Protein AF-A0A317AJ71-F1 (afdb_monomer_lite)

pLDDT: mean 79.81, std 19.53, range [37.09, 98.12]

Foldseek 3Di:
DDDDDDDDDPPPLDLVVLVVQLVVLVVVLVCVCVVVVQDDDDPDPVVPPSDQDPDPVNVVSVVSNVVSVVSNVCRVCDPVNVVVVVVVVVVVVVPD

Structure (mmCIF, N/CA/C/O backbone):
data_AF-A0A317AJ71-F1
#
_entry.id   AF-A0A317AJ71-F1
#
loop_
_atom_site.group_PDB
_atom_site.id
_atom_site.type_symbol
_atom_site.label_atom_id
_atom_site.label_alt_id
_atom_site.label_comp_id
_atom_site.label_asym_id
_atom_site.label_entity_id
_atom_site.label_seq_id
_atom_site.pdbx_PDB_ins_code
_atom_site.Cartn_x
_atom_site.Cartn_y
_atom_site.Cartn_z
_atom_site.occupancy
_atom_site.B_iso_or_equiv
_atom_site.auth_seq_id
_atom_site.auth_comp_id
_atom_site.auth_asym_id
_atom_site.auth_atom_id
_atom_site.pdbx_PDB_model_num
ATOM 1 N N . MET A 1 1 ? 43.776 11.740 12.886 1.00 38.56 1 MET A N 1
ATOM 2 C CA . MET A 1 1 ? 42.743 10.684 12.901 1.00 38.56 1 MET A CA 1
ATOM 3 C C . MET A 1 1 ? 41.408 11.376 12.695 1.00 38.56 1 MET A C 1
ATOM 5 O O . MET A 1 1 ? 40.885 11.943 13.641 1.00 38.56 1 MET A O 1
ATOM 9 N N . SER A 1 2 ? 40.938 11.450 11.451 1.00 39.03 2 SER A N 1
ATOM 10 C CA . SER A 1 2 ? 39.694 12.148 11.107 1.00 39.03 2 SER A CA 1
ATOM 11 C C . SER A 1 2 ? 38.631 11.105 10.803 1.00 39.03 2 SER A C 1
ATOM 13 O O . SER A 1 2 ? 38.690 10.445 9.770 1.00 39.03 2 SER A O 1
ATOM 15 N N . SER A 1 3 ? 37.697 10.931 11.733 1.00 41.72 3 SER A N 1
ATOM 16 C CA . SER A 1 3 ? 36.515 10.097 11.548 1.00 41.72 3 SER A CA 1
ATOM 17 C C . SER A 1 3 ? 35.507 10.883 10.718 1.00 41.72 3 SER A C 1
ATOM 19 O O . SER A 1 3 ? 34.844 11.782 11.229 1.00 41.72 3 SER A O 1
ATOM 21 N N . THR A 1 4 ? 35.411 10.583 9.427 1.00 49.16 4 THR A N 1
ATOM 22 C CA . THR A 1 4 ? 34.304 11.060 8.599 1.00 49.16 4 THR A CA 1
ATOM 23 C C . THR A 1 4 ? 33.085 10.207 8.917 1.00 49.16 4 THR A C 1
ATOM 25 O O . THR A 1 4 ? 33.092 8.997 8.699 1.00 49.16 4 THR A O 1
ATOM 28 N N . SER A 1 5 ? 32.063 10.847 9.473 1.00 47.91 5 SER A N 1
ATOM 29 C CA . SER A 1 5 ? 30.735 10.293 9.706 1.00 47.91 5 SER A CA 1
ATOM 30 C C . SER A 1 5 ? 30.186 9.655 8.431 1.00 47.91 5 SER A C 1
ATOM 32 O O . SER A 1 5 ? 30.037 10.339 7.416 1.00 47.91 5 SER A O 1
ATOM 34 N N . SER A 1 6 ? 29.873 8.360 8.490 1.00 42.88 6 SER A N 1
ATOM 35 C CA . SER A 1 6 ? 29.087 7.678 7.464 1.00 42.88 6 SER A CA 1
ATOM 36 C C . SER A 1 6 ? 27.791 8.460 7.219 1.00 42.88 6 SER A C 1
ATOM 38 O O . SER A 1 6 ? 27.092 8.760 8.193 1.00 42.88 6 SER A O 1
ATOM 40 N N . PRO A 1 7 ? 27.444 8.810 5.968 1.00 44.00 7 PRO A N 1
ATOM 41 C CA . PRO A 1 7 ? 26.128 9.356 5.690 1.00 44.00 7 PRO A CA 1
ATOM 42 C C . PRO A 1 7 ? 25.097 8.287 6.059 1.00 44.00 7 PRO A C 1
ATOM 44 O O . PRO A 1 7 ? 25.298 7.102 5.780 1.00 44.00 7 PRO A O 1
ATOM 47 N N . ALA A 1 8 ? 24.039 8.709 6.754 1.00 45.62 8 ALA A N 1
ATOM 48 C CA . ALA A 1 8 ? 22.915 7.868 7.140 1.00 45.62 8 ALA A CA 1
ATOM 49 C C . ALA A 1 8 ? 22.508 6.976 5.962 1.00 45.62 8 ALA A C 1
ATOM 51 O O . ALA A 1 8 ? 22.375 7.461 4.837 1.00 45.62 8 ALA A O 1
ATOM 52 N N . GLY A 1 9 ? 22.397 5.672 6.224 1.00 37.09 9 GLY A N 1
ATOM 53 C CA . GLY A 1 9 ? 22.156 4.662 5.208 1.00 37.09 9 GLY A CA 1
ATOM 54 C C . GLY A 1 9 ? 21.010 5.080 4.299 1.00 37.09 9 GLY A C 1
ATOM 55 O O . GLY A 1 9 ? 19.873 5.223 4.741 1.00 37.09 9 GLY A O 1
ATOM 56 N N . HIS A 1 10 ? 21.317 5.266 3.018 1.00 45.50 10 HIS A N 1
ATOM 57 C CA . HIS A 1 10 ? 20.326 5.087 1.974 1.00 45.50 10 HIS A CA 1
ATOM 58 C C . HIS A 1 10 ? 19.883 3.626 2.106 1.00 45.50 10 HIS A C 1
ATOM 60 O O . HIS A 1 10 ? 20.549 2.723 1.596 1.00 45.50 10 HIS A O 1
ATOM 66 N N . GLU A 1 11 ? 18.821 3.383 2.882 1.00 55.19 11 GLU A N 1
ATOM 67 C CA . GLU A 1 11 ? 18.022 2.164 2.793 1.00 55.19 11 GLU A CA 1
ATOM 68 C C . GLU A 1 11 ? 17.891 1.886 1.299 1.00 55.19 11 GLU A C 1
ATOM 70 O O . GLU A 1 11 ? 17.353 2.718 0.568 1.00 55.19 11 GLU A O 1
ATOM 75 N N . SER A 1 12 ? 18.520 0.818 0.808 1.00 60.56 12 SER A N 1
ATOM 76 C CA . SER A 1 12 ? 18.616 0.589 -0.630 1.00 60.56 12 SER A CA 1
ATOM 77 C C . SER A 1 12 ? 17.209 0.340 -1.166 1.00 60.56 12 SER A C 1
ATOM 79 O O . SER A 1 12 ? 16.651 -0.755 -1.048 1.00 60.56 12 SER A O 1
ATOM 81 N N . THR A 1 13 ? 16.599 1.395 -1.701 1.00 82.50 13 THR A N 1
ATOM 82 C CA . THR A 1 13 ? 15.262 1.371 -2.275 1.00 82.50 13 THR A CA 1
ATOM 83 C C . THR A 1 13 ? 15.341 0.551 -3.552 1.00 82.50 13 THR A C 1
ATOM 85 O O . THR A 1 13 ? 15.961 0.937 -4.539 1.00 82.50 13 THR A O 1
ATOM 88 N N . SER A 1 14 ? 14.764 -0.641 -3.499 1.00 93.25 14 SER A N 1
ATOM 89 C CA . SER A 1 14 ? 14.761 -1.622 -4.573 1.00 93.25 14 SER A CA 1
ATOM 90 C C . SER A 1 14 ? 13.322 -2.029 -4.851 1.00 93.25 14 SER A C 1
ATOM 92 O O . SER A 1 14 ? 12.442 -1.843 -4.009 1.00 93.25 14 SER A O 1
ATOM 94 N N . ILE A 1 15 ? 13.079 -2.647 -6.005 1.00 94.62 15 ILE A N 1
ATOM 95 C CA . ILE A 1 15 ? 11.756 -3.193 -6.331 1.00 94.62 15 ILE A CA 1
ATOM 96 C C . ILE A 1 15 ? 11.296 -4.161 -5.230 1.00 94.62 15 ILE A C 1
ATOM 98 O O . ILE A 1 15 ? 10.147 -4.094 -4.798 1.00 94.62 15 ILE A O 1
ATOM 102 N N . ALA A 1 16 ? 12.195 -5.015 -4.730 1.00 96.12 16 ALA A N 1
ATOM 103 C CA . ALA A 1 16 ? 11.882 -5.984 -3.684 1.00 96.12 16 ALA A CA 1
ATOM 104 C C . ALA A 1 16 ? 11.516 -5.311 -2.348 1.00 96.12 16 ALA A C 1
ATOM 106 O O . ALA A 1 16 ? 10.485 -5.642 -1.759 1.00 96.12 16 ALA A O 1
ATOM 107 N N . SER A 1 17 ? 12.318 -4.344 -1.884 1.00 95.69 17 SER A N 1
ATOM 108 C CA . SER A 1 17 ? 12.056 -3.650 -0.614 1.00 95.69 17 SER A CA 1
ATOM 109 C C . SER A 1 17 ? 10.792 -2.786 -0.673 1.00 95.69 17 SER A C 1
ATOM 111 O O . SER A 1 17 ? 9.996 -2.818 0.265 1.00 95.69 17 SER A O 1
ATOM 113 N N . LEU A 1 18 ? 10.538 -2.098 -1.791 1.00 96.19 18 LEU A N 1
ATOM 114 C CA . LEU A 1 18 ? 9.309 -1.321 -1.994 1.00 96.19 18 LEU A CA 1
ATOM 115 C C . LEU A 1 18 ? 8.065 -2.210 -2.089 1.00 96.19 18 LEU A C 1
ATOM 117 O O . LEU A 1 18 ? 7.058 -1.904 -1.457 1.00 96.19 18 LEU A O 1
ATOM 121 N N . SER A 1 19 ? 8.137 -3.335 -2.806 1.00 96.44 19 SER A N 1
ATOM 122 C CA . SER A 1 19 ? 7.011 -4.277 -2.914 1.00 96.44 19 SER A CA 1
ATOM 123 C C . SER A 1 19 ? 6.637 -4.869 -1.553 1.00 96.44 19 SER A C 1
ATOM 125 O O . SER A 1 19 ? 5.459 -4.934 -1.204 1.00 96.44 19 SER A O 1
ATOM 127 N N . SER A 1 20 ? 7.642 -5.241 -0.750 1.00 97.31 20 SER A N 1
ATOM 128 C CA . SER A 1 20 ? 7.431 -5.705 0.626 1.00 97.31 20 SER A CA 1
ATOM 129 C C . SER A 1 20 ? 6.754 -4.629 1.481 1.00 97.31 20 SER A C 1
ATOM 131 O O . SER A 1 20 ? 5.755 -4.895 2.151 1.00 97.31 20 SER A O 1
ATOM 133 N N . ARG A 1 21 ? 7.230 -3.380 1.387 1.00 97.12 21 ARG A N 1
ATOM 134 C CA . ARG A 1 21 ? 6.655 -2.245 2.118 1.00 97.12 21 ARG A CA 1
ATOM 135 C C . ARG A 1 21 ? 5.208 -1.955 1.718 1.00 97.12 21 ARG A C 1
ATOM 137 O O . ARG A 1 21 ? 4.382 -1.738 2.599 1.00 97.12 21 ARG A O 1
ATOM 144 N N . VAL A 1 22 ? 4.882 -1.989 0.423 1.00 97.56 22 VAL A N 1
ATOM 145 C CA . VAL A 1 22 ? 3.500 -1.846 -0.070 1.00 97.56 22 VAL A CA 1
ATOM 146 C C . VAL A 1 22 ? 2.614 -2.947 0.511 1.00 97.56 22 VAL A C 1
ATOM 148 O O . VAL A 1 22 ? 1.552 -2.647 1.046 1.00 97.56 22 VAL A O 1
ATOM 151 N N . SER A 1 23 ? 3.066 -4.205 0.503 1.00 98.06 23 SER A N 1
ATOM 152 C CA . SER A 1 23 ? 2.300 -5.312 1.091 1.00 98.06 23 SER A CA 1
ATOM 153 C C . SER A 1 23 ? 2.033 -5.111 2.585 1.00 98.06 23 SER A C 1
ATOM 155 O O . SER A 1 23 ? 0.922 -5.364 3.047 1.00 98.06 23 SER A O 1
ATOM 157 N N . GLN A 1 24 ? 3.029 -4.655 3.347 1.00 98.12 24 GLN A N 1
ATOM 158 C CA . GLN A 1 24 ? 2.879 -4.386 4.780 1.00 98.12 24 GLN A CA 1
ATOM 159 C C . GLN A 1 24 ? 1.914 -3.221 5.039 1.00 98.12 24 GLN A C 1
ATOM 161 O O . GLN A 1 24 ? 1.037 -3.325 5.893 1.00 98.12 24 GLN A O 1
ATOM 166 N N . LEU A 1 25 ? 2.031 -2.131 4.274 1.00 98.00 25 LEU A N 1
ATOM 167 C CA . LEU A 1 25 ? 1.142 -0.974 4.390 1.00 98.00 25 LEU A CA 1
ATOM 168 C C . LEU A 1 25 ? -0.302 -1.314 4.002 1.00 98.00 25 LEU A C 1
ATOM 170 O O . LEU A 1 25 ? -1.214 -0.836 4.670 1.00 98.00 25 LEU A O 1
ATOM 174 N N . SER A 1 26 ? -0.521 -2.176 3.000 1.00 97.31 26 SER A N 1
ATOM 175 C CA . SER A 1 26 ? -1.860 -2.689 2.667 1.00 97.31 26 SER A CA 1
ATOM 176 C C . SER A 1 26 ? -2.510 -3.369 3.869 1.00 97.31 26 SER A C 1
ATOM 178 O O . SER A 1 26 ? -3.655 -3.069 4.194 1.00 97.31 26 SER A O 1
ATOM 180 N N . VAL A 1 27 ? -1.771 -4.246 4.558 1.00 98.12 27 VAL A N 1
ATOM 181 C CA . VAL A 1 27 ? -2.270 -4.935 5.759 1.00 98.12 27 VAL A CA 1
ATOM 182 C C . VAL A 1 27 ? -2.585 -3.935 6.871 1.00 98.12 27 VAL A C 1
ATOM 184 O O . VAL A 1 27 ? -3.640 -4.035 7.492 1.00 98.12 27 VAL A O 1
ATOM 187 N N . SER A 1 28 ? -1.719 -2.944 7.100 1.00 97.81 28 SER A N 1
ATOM 188 C CA . SER A 1 28 ? -1.949 -1.909 8.117 1.00 97.81 28 SER A CA 1
ATOM 189 C C . SER A 1 28 ? -3.180 -1.048 7.824 1.00 97.81 28 SER A C 1
ATOM 191 O O . SER A 1 28 ? -3.940 -0.748 8.740 1.00 97.81 28 SER A O 1
ATOM 193 N N . ILE A 1 29 ? -3.400 -0.669 6.561 1.00 96.19 29 ILE A N 1
ATOM 194 C CA . ILE A 1 29 ? -4.583 0.093 6.135 1.00 96.19 29 ILE A CA 1
ATOM 195 C C . ILE A 1 29 ? -5.853 -0.731 6.34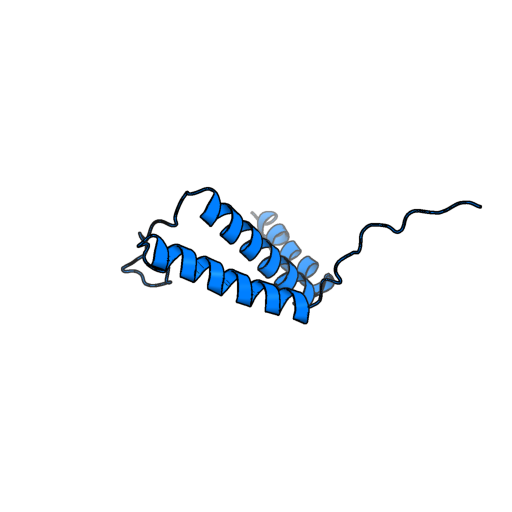9 1.00 96.19 29 ILE A C 1
ATOM 197 O O . ILE A 1 29 ? -6.794 -0.235 6.960 1.00 96.19 29 ILE A O 1
ATOM 201 N N . VAL A 1 30 ? -5.871 -1.987 5.893 1.00 95.94 30 VAL A N 1
ATOM 202 C CA . VAL A 1 30 ? -7.024 -2.886 6.065 1.00 95.94 30 VAL A CA 1
ATOM 203 C C . VAL A 1 30 ? -7.333 -3.093 7.546 1.00 95.94 30 VAL A C 1
ATOM 205 O O . VAL A 1 30 ? -8.458 -2.864 7.975 1.00 95.94 30 VAL A O 1
ATOM 208 N N . SER A 1 31 ? -6.316 -3.415 8.347 1.00 96.88 31 SER A N 1
ATOM 209 C CA . SER A 1 31 ? -6.462 -3.594 9.793 1.00 96.88 31 SER A CA 1
ATOM 210 C C . SER A 1 31 ? -7.006 -2.340 10.482 1.00 96.88 31 SER A C 1
ATOM 212 O O . SER A 1 31 ? -7.881 -2.438 11.344 1.00 96.88 31 SER A O 1
ATOM 214 N N . TYR A 1 32 ? -6.539 -1.150 10.082 1.00 96.50 32 TYR A N 1
ATOM 215 C CA . TYR A 1 32 ? -7.067 0.112 10.595 1.00 96.50 32 TYR A CA 1
ATOM 216 C C . TYR A 1 32 ? -8.556 0.271 10.270 1.00 96.50 32 TYR A C 1
ATOM 218 O O . TYR A 1 32 ? -9.335 0.614 11.161 1.00 96.50 32 TYR A O 1
ATOM 226 N N . LEU A 1 33 ? -8.952 0.036 9.016 1.00 94.25 33 LEU A N 1
ATOM 227 C CA . LEU A 1 33 ? -10.344 0.172 8.584 1.00 94.25 33 LEU A CA 1
ATOM 228 C C . LEU A 1 33 ? -11.246 -0.793 9.358 1.00 94.25 33 LEU A C 1
ATOM 230 O O . LEU A 1 33 ? -12.203 -0.348 9.990 1.00 94.25 33 LEU A O 1
ATOM 234 N N . ASP A 1 34 ? -10.870 -2.071 9.408 1.00 94.44 34 ASP A N 1
ATOM 235 C CA . ASP A 1 34 ? -11.637 -3.118 10.083 1.00 94.44 34 ASP A CA 1
ATOM 236 C C . ASP A 1 34 ? -11.768 -2.839 11.594 1.00 94.44 34 ASP A C 1
ATOM 238 O O . ASP A 1 34 ? -12.857 -2.931 12.160 1.00 94.44 34 ASP A O 1
ATOM 242 N 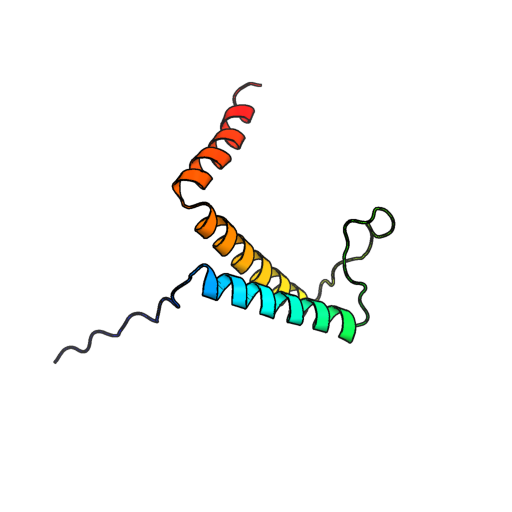N . THR A 1 35 ? -10.675 -2.434 12.254 1.00 96.12 35 THR A N 1
ATOM 243 C CA . THR A 1 35 ? -10.655 -2.165 13.706 1.00 96.12 35 THR A CA 1
ATOM 244 C C . THR A 1 35 ? -11.514 -0.961 14.088 1.00 96.12 35 THR A C 1
ATOM 246 O O . THR A 1 35 ? -12.117 -0.947 15.160 1.00 96.12 35 THR A O 1
ATOM 249 N N . ASN A 1 36 ? -11.575 0.056 13.228 1.00 93.88 36 ASN A N 1
ATOM 250 C CA . ASN A 1 36 ? -12.327 1.283 13.492 1.00 93.88 36 ASN A CA 1
ATOM 251 C C . ASN A 1 36 ? -13.740 1.261 12.880 1.00 93.88 36 ASN A C 1
ATOM 253 O O . ASN A 1 36 ? -14.449 2.263 12.955 1.00 93.88 36 ASN A O 1
ATOM 257 N N . GLY A 1 37 ? -14.165 0.130 12.303 1.00 91.19 37 GLY A N 1
ATOM 258 C CA . GLY A 1 37 ? -15.511 -0.049 11.755 1.00 91.19 37 GLY A CA 1
ATOM 259 C C . GLY A 1 37 ? -15.769 0.711 10.452 1.00 91.19 37 GLY A C 1
ATOM 260 O O . GLY A 1 37 ? -16.920 1.026 10.153 1.00 91.19 37 GLY A O 1
ATOM 261 N N . TYR A 1 38 ? -14.720 1.023 9.689 1.00 90.44 38 TYR A N 1
ATOM 262 C CA . TYR A 1 38 ? -14.846 1.632 8.368 1.00 90.44 38 TYR A CA 1
ATOM 263 C C . TYR A 1 38 ? -15.002 0.561 7.285 1.00 90.44 38 TYR A C 1
ATOM 265 O O . TYR A 1 38 ? -14.304 -0.451 7.284 1.00 90.44 38 TYR A O 1
ATOM 273 N N . ASP A 1 39 ? -15.879 0.820 6.317 1.00 88.25 39 ASP A N 1
ATOM 274 C CA . ASP A 1 39 ? -15.979 0.009 5.105 1.00 88.25 39 ASP A CA 1
ATOM 275 C C . ASP A 1 39 ? -14.695 0.106 4.265 1.00 88.25 39 ASP A C 1
ATOM 277 O O . ASP A 1 39 ? -14.092 1.176 4.130 1.00 88.25 39 ASP A O 1
ATOM 281 N N . GLN A 1 40 ? -14.313 -1.001 3.625 1.00 86.94 40 GLN A N 1
ATOM 282 C CA . GLN A 1 40 ? -13.203 -0.991 2.677 1.00 86.94 40 GLN A CA 1
ATOM 283 C C . GLN A 1 40 ? -13.610 -0.287 1.370 1.00 86.94 40 GLN A C 1
ATOM 285 O O . GLN A 1 40 ? -14.679 -0.581 0.825 1.00 86.94 40 GLN A O 1
ATOM 290 N N . PRO A 1 41 ? -12.776 0.629 0.845 1.00 86.44 41 PRO A N 1
ATOM 291 C CA . PRO A 1 41 ? -13.057 1.303 -0.413 1.00 86.44 41 PRO A CA 1
ATOM 292 C C . PRO A 1 41 ? -12.945 0.327 -1.590 1.00 86.44 41 PRO A C 1
ATOM 294 O O . PRO A 1 41 ? -12.010 -0.469 -1.675 1.00 86.44 41 PRO A O 1
ATOM 297 N N . ASP A 1 42 ? -13.874 0.440 -2.534 1.00 86.25 42 ASP A N 1
ATOM 298 C CA . ASP A 1 42 ? -13.859 -0.293 -3.795 1.00 86.25 42 ASP A CA 1
ATOM 299 C C . ASP A 1 42 ? -14.202 0.636 -4.974 1.00 86.25 42 ASP A C 1
ATOM 301 O O . ASP A 1 42 ? -14.538 1.808 -4.803 1.00 86.25 42 ASP A O 1
ATOM 305 N N . PHE A 1 43 ? -14.091 0.123 -6.200 1.00 84.56 43 PHE A N 1
ATOM 306 C CA . PHE A 1 43 ? -14.453 0.867 -7.413 1.00 84.56 43 PHE A CA 1
ATOM 307 C C . PHE A 1 43 ? -15.937 0.698 -7.803 1.00 84.56 43 PHE A C 1
ATOM 309 O O . PHE A 1 43 ? -16.311 0.974 -8.947 1.00 84.56 43 PHE A O 1
ATOM 316 N N . SER A 1 44 ? -16.800 0.213 -6.901 1.00 82.88 44 SER A N 1
ATOM 317 C CA . SER A 1 44 ? -18.219 0.000 -7.196 1.00 82.88 44 SER A CA 1
ATOM 318 C C . SER A 1 44 ? -18.994 1.323 -7.181 1.00 82.88 44 SER A C 1
ATOM 320 O O . SER A 1 44 ? -18.853 2.158 -6.287 1.00 82.88 44 SER A O 1
ATOM 322 N N . ARG A 1 45 ? -19.884 1.521 -8.165 1.00 72.75 45 ARG A N 1
ATOM 323 C CA . ARG A 1 45 ? -20.712 2.743 -8.259 1.00 72.75 45 ARG A CA 1
ATOM 324 C C . ARG A 1 45 ? -21.639 2.942 -7.058 1.00 72.75 45 ARG A C 1
ATOM 326 O O . ARG A 1 45 ? -21.986 4.070 -6.730 1.00 72.75 45 ARG A O 1
ATOM 333 N N . SER A 1 46 ? -22.054 1.852 -6.420 1.00 68.62 46 SER A N 1
ATOM 334 C CA . SER A 1 46 ? -22.945 1.854 -5.255 1.00 68.62 46 SER A CA 1
ATOM 335 C C . SER A 1 46 ? -22.285 2.378 -3.981 1.00 68.62 46 SER A C 1
ATOM 337 O O . SER A 1 46 ? -22.995 2.783 -3.067 1.00 68.62 46 SER A O 1
ATOM 339 N N . ARG A 1 47 ? -20.947 2.377 -3.914 1.00 65.44 47 ARG A N 1
ATOM 340 C CA . ARG A 1 47 ? -20.169 2.795 -2.742 1.00 65.44 47 ARG A CA 1
ATOM 341 C C . ARG A 1 47 ? -19.262 3.997 -3.017 1.00 65.44 47 ARG A C 1
ATOM 343 O O . ARG A 1 47 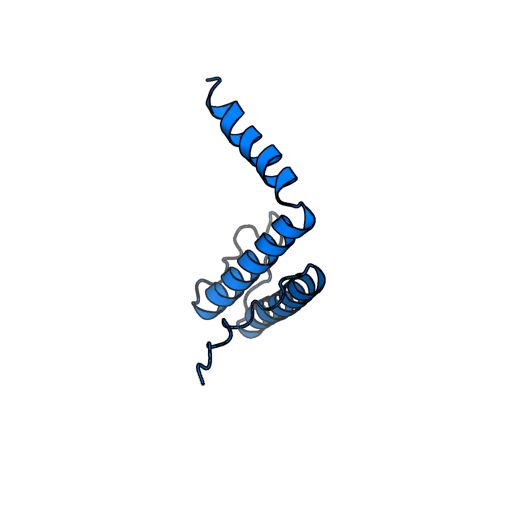? -18.354 4.272 -2.242 1.00 65.44 47 ARG A O 1
ATOM 350 N N . CYS A 1 48 ? -19.561 4.795 -4.049 1.00 55.47 48 CYS A N 1
ATOM 351 C CA . CYS A 1 48 ? -18.851 6.052 -4.345 1.00 55.47 48 CYS A CA 1
ATOM 352 C C . CYS A 1 48 ? -18.835 7.074 -3.185 1.00 55.47 48 CYS A C 1
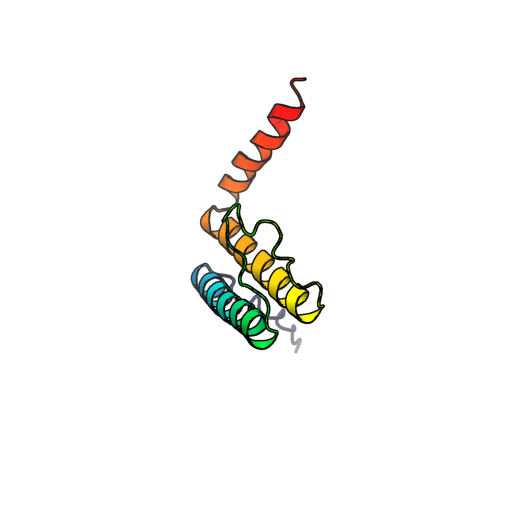ATOM 354 O O . CYS A 1 48 ? -18.165 8.095 -3.295 1.00 55.47 48 CYS A O 1
ATOM 356 N N . SER A 1 49 ? -19.561 6.814 -2.093 1.00 54.41 49 SER A N 1
ATOM 357 C CA . SER A 1 49 ? -19.633 7.649 -0.895 1.00 54.41 49 SER A CA 1
ATOM 358 C C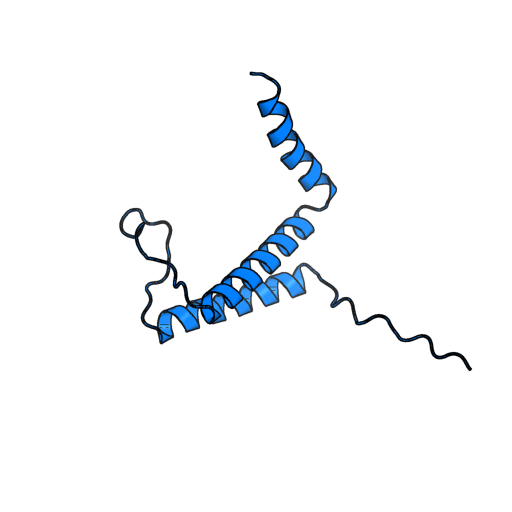 . SER A 1 49 ? -18.950 7.040 0.339 1.00 54.41 49 SER A C 1
ATOM 360 O O . SER A 1 49 ? -19.117 7.602 1.422 1.00 54.41 49 SER A O 1
ATOM 362 N N . THR A 1 50 ? -18.218 5.919 0.242 1.00 64.44 50 THR A N 1
ATOM 363 C CA . THR A 1 50 ? -17.446 5.420 1.394 1.00 64.44 50 THR A CA 1
ATOM 364 C C . THR A 1 50 ? -16.354 6.434 1.716 1.00 64.44 50 THR A C 1
ATOM 366 O O . THR A 1 50 ? -15.307 6.486 1.070 1.00 64.44 50 THR A O 1
ATOM 369 N N . MET A 1 51 ? -16.662 7.312 2.669 1.00 72.19 51 MET A N 1
ATOM 370 C CA . MET A 1 51 ? -15.807 8.420 3.051 1.00 72.19 51 MET A CA 1
ATOM 371 C C . MET A 1 51 ? -14.555 7.839 3.694 1.00 72.19 51 MET A C 1
ATOM 373 O O . MET A 1 51 ? -14.623 7.100 4.675 1.00 72.19 51 MET A O 1
ATOM 377 N N . VAL A 1 52 ? -13.413 8.129 3.083 1.00 83.12 52 VAL A N 1
ATOM 378 C CA . VAL A 1 52 ? -12.114 7.697 3.583 1.00 83.12 52 VAL A CA 1
ATOM 379 C C . VAL A 1 52 ? -11.880 8.357 4.950 1.00 83.12 52 VAL A C 1
ATOM 381 O O . VAL A 1 52 ? -12.178 9.545 5.081 1.00 83.12 52 VAL A O 1
ATOM 384 N N . PRO A 1 53 ? -11.354 7.645 5.965 1.00 90.75 53 PRO A N 1
ATOM 385 C CA . PRO A 1 53 ? -11.139 8.239 7.281 1.00 90.75 53 PRO A CA 1
ATOM 386 C C . PRO A 1 53 ? -10.219 9.466 7.224 1.00 90.75 53 PRO A C 1
ATOM 388 O O . PRO A 1 53 ? -9.120 9.399 6.677 1.00 90.75 53 PRO A O 1
ATOM 391 N N . GLU A 1 54 ? -10.632 10.566 7.855 1.00 90.12 54 GLU A N 1
ATOM 392 C CA . GLU A 1 54 ? -9.864 11.826 7.929 1.00 90.12 54 GLU A CA 1
ATOM 393 C C . GLU A 1 54 ? -9.047 11.947 9.229 1.00 90.12 54 GLU A C 1
ATOM 395 O O . GLU A 1 54 ? -8.712 13.030 9.704 1.00 90.12 54 GLU A O 1
ATOM 400 N N . THR A 1 55 ? -8.737 10.811 9.851 1.00 94.31 55 THR A N 1
ATOM 401 C CA . THR A 1 55 ? -7.884 10.763 11.044 1.00 94.31 55 THR A CA 1
ATOM 402 C C . THR A 1 55 ? -6.411 10.895 10.664 1.00 94.31 55 THR A C 1
ATOM 404 O O . THR A 1 55 ? -5.994 10.392 9.616 1.00 94.31 55 THR A O 1
ATOM 407 N N . ARG A 1 56 ? -5.596 11.465 11.556 1.00 96.19 56 ARG A N 1
ATOM 408 C CA . ARG A 1 56 ? -4.150 11.624 11.330 1.00 96.19 56 ARG A CA 1
ATOM 409 C C . ARG A 1 56 ? -3.435 10.284 11.155 1.00 96.19 56 ARG A C 1
ATOM 411 O O . ARG A 1 56 ? -2.498 10.182 10.369 1.00 96.19 56 ARG A O 1
ATOM 418 N N . GLU A 1 57 ? -3.872 9.258 11.878 1.00 95.12 57 GLU A N 1
ATOM 419 C CA . GLU A 1 57 ? -3.296 7.914 11.849 1.00 95.12 57 GLU A CA 1
ATOM 420 C C . GLU A 1 57 ? -3.499 7.264 10.478 1.00 95.12 57 GLU A C 1
ATOM 422 O O . GLU A 1 57 ? -2.545 6.780 9.863 1.00 95.12 57 GLU A O 1
ATOM 427 N N . TYR A 1 58 ? -4.732 7.310 9.965 1.00 95.12 58 TYR A N 1
ATOM 428 C CA . TYR A 1 58 ? -5.042 6.808 8.631 1.00 95.12 58 TYR A CA 1
ATOM 429 C C . TYR A 1 58 ? -4.340 7.621 7.538 1.00 95.12 58 TYR A C 1
ATOM 431 O O . TYR A 1 58 ? -3.774 7.051 6.604 1.00 95.12 58 TYR A O 1
ATOM 439 N N . GLU A 1 59 ? -4.321 8.949 7.665 1.00 95.94 59 GLU A N 1
ATOM 440 C CA . GLU A 1 59 ? -3.643 9.828 6.715 1.00 95.94 59 GLU A CA 1
ATOM 441 C C . GLU A 1 59 ? -2.141 9.513 6.633 1.00 95.94 59 GLU A C 1
ATOM 443 O O . GLU A 1 59 ? -1.584 9.410 5.538 1.00 95.94 59 GLU A O 1
ATOM 448 N N . ALA A 1 60 ? -1.487 9.263 7.770 1.00 97.31 60 ALA A N 1
ATOM 449 C CA . ALA A 1 60 ? -0.086 8.863 7.807 1.00 97.31 60 ALA A CA 1
ATOM 450 C C . ALA A 1 60 ? 0.163 7.524 7.090 1.00 97.31 60 ALA A C 1
ATOM 452 O O . ALA A 1 60 ? 1.150 7.401 6.358 1.00 97.31 60 ALA A O 1
ATOM 453 N N . LEU A 1 61 ? -0.717 6.529 7.263 1.00 97.19 61 LEU A N 1
ATOM 454 C CA . LEU A 1 61 ? -0.637 5.250 6.544 1.00 97.19 61 LEU A CA 1
ATOM 455 C C . LEU A 1 61 ? -0.834 5.444 5.037 1.00 97.19 61 LEU A C 1
ATOM 457 O O . LEU A 1 61 ? -0.037 4.951 4.236 1.00 97.19 61 LEU A O 1
ATOM 461 N N . ARG A 1 62 ? -1.854 6.214 4.650 1.00 95.31 62 ARG A N 1
ATOM 462 C CA . ARG A 1 62 ? -2.155 6.539 3.253 1.00 95.31 62 ARG A CA 1
ATOM 463 C C . ARG A 1 62 ? -0.993 7.266 2.578 1.00 95.31 62 ARG A C 1
ATOM 465 O O . ARG A 1 62 ? -0.623 6.916 1.461 1.00 95.31 62 ARG A O 1
ATOM 472 N N . ASN A 1 63 ? -0.393 8.248 3.244 1.00 96.44 63 ASN A N 1
ATOM 473 C CA . ASN A 1 63 ? 0.732 9.009 2.700 1.00 96.44 63 ASN A CA 1
ATOM 474 C C . ASN A 1 63 ? 1.967 8.121 2.511 1.00 96.44 63 ASN A C 1
ATOM 476 O O . ASN A 1 63 ? 2.599 8.161 1.457 1.00 96.44 63 ASN A O 1
ATOM 480 N N . GLN A 1 64 ? 2.275 7.258 3.484 1.00 97.06 64 GLN A N 1
ATOM 481 C CA . GLN A 1 64 ? 3.361 6.283 3.347 1.00 97.06 64 GLN A CA 1
ATOM 482 C C . GLN A 1 64 ? 3.123 5.306 2.192 1.00 97.06 64 GLN A C 1
ATOM 484 O O . GLN A 1 64 ? 4.057 4.999 1.451 1.00 97.06 64 GLN A O 1
ATOM 489 N N . MET A 1 65 ? 1.882 4.844 2.024 1.00 96.56 65 MET A N 1
ATOM 490 C CA . MET A 1 65 ? 1.491 3.946 0.940 1.00 96.56 65 MET A CA 1
ATOM 491 C C . MET A 1 65 ? 1.652 4.611 -0.426 1.00 96.56 65 MET A C 1
ATOM 493 O O . MET A 1 65 ? 2.304 4.057 -1.308 1.00 96.56 65 MET A O 1
ATOM 497 N N . ASN A 1 66 ? 1.125 5.826 -0.583 1.00 96.69 66 ASN A N 1
ATOM 498 C CA . ASN A 1 66 ? 1.225 6.580 -1.830 1.00 96.69 66 ASN A CA 1
ATOM 499 C C . ASN A 1 66 ? 2.682 6.838 -2.224 1.00 96.69 66 ASN A C 1
ATOM 501 O O . ASN A 1 66 ? 3.031 6.658 -3.388 1.00 96.69 66 ASN A O 1
ATOM 505 N N . ASN A 1 67 ? 3.537 7.191 -1.260 1.00 95.75 67 ASN A N 1
ATOM 506 C CA . ASN A 1 67 ? 4.962 7.392 -1.517 1.00 95.75 67 ASN A CA 1
ATOM 507 C C . ASN A 1 67 ? 5.635 6.092 -1.979 1.00 95.75 67 ASN A C 1
ATOM 509 O O . ASN A 1 67 ? 6.310 6.085 -3.003 1.00 95.75 67 ASN A O 1
ATOM 513 N N . ALA A 1 68 ? 5.401 4.974 -1.282 1.00 96.19 68 ALA A N 1
ATOM 514 C CA . ALA A 1 68 ? 5.994 3.686 -1.648 1.00 96.19 68 ALA A CA 1
ATOM 515 C C . ALA A 1 68 ? 5.524 3.188 -3.028 1.00 96.19 68 ALA A C 1
ATOM 517 O O . ALA A 1 68 ? 6.328 2.673 -3.806 1.00 96.19 68 ALA A O 1
ATOM 518 N N . ILE A 1 69 ? 4.236 3.358 -3.349 1.00 96.44 69 ILE A N 1
ATOM 519 C CA . ILE A 1 69 ? 3.676 3.012 -4.662 1.00 96.44 69 ILE A CA 1
ATOM 520 C C . ILE A 1 69 ? 4.271 3.901 -5.753 1.00 96.44 69 ILE A C 1
ATOM 522 O O . ILE A 1 69 ? 4.625 3.391 -6.816 1.00 96.44 69 ILE A O 1
ATOM 526 N N . LEU A 1 70 ? 4.397 5.208 -5.505 1.00 94.19 70 LEU A N 1
ATOM 527 C CA . LEU A 1 70 ? 4.984 6.134 -6.467 1.00 94.19 70 LEU A CA 1
ATOM 528 C C . LEU A 1 70 ? 6.449 5.781 -6.734 1.00 94.19 70 LEU A C 1
ATOM 530 O O . LEU A 1 70 ? 6.826 5.631 -7.891 1.00 94.19 70 LEU A O 1
ATOM 534 N N . ASP A 1 71 ? 7.251 5.565 -5.693 1.00 93.44 71 ASP A N 1
ATOM 535 C CA . ASP A 1 71 ? 8.652 5.165 -5.842 1.00 93.44 71 ASP A CA 1
ATOM 536 C C . ASP A 1 71 ? 8.781 3.854 -6.626 1.00 93.44 71 ASP A C 1
ATOM 538 O O . ASP A 1 71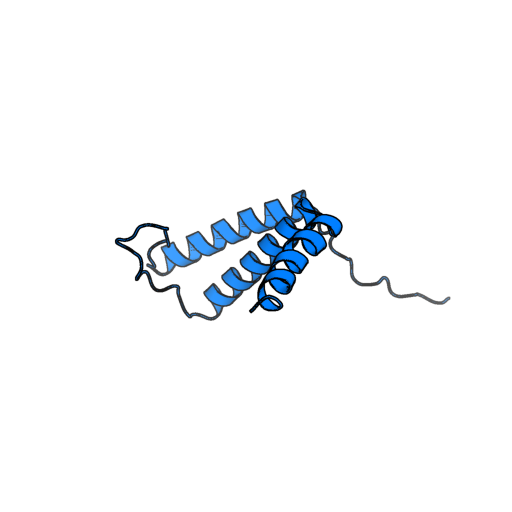 ? 9.615 3.740 -7.528 1.00 93.44 71 ASP A O 1
ATOM 542 N N . LEU A 1 72 ? 7.917 2.872 -6.341 1.00 94.50 72 LEU A N 1
ATOM 543 C CA . LEU A 1 72 ? 7.897 1.599 -7.060 1.00 94.50 72 LEU A CA 1
ATOM 544 C C . LEU A 1 72 ? 7.523 1.794 -8.531 1.00 94.50 72 LEU A C 1
ATOM 546 O O . LEU A 1 72 ? 8.186 1.248 -9.413 1.00 94.50 72 LEU A O 1
ATOM 550 N N . TYR A 1 73 ? 6.498 2.603 -8.802 1.00 93.38 73 TYR A N 1
ATOM 551 C CA . TYR A 1 73 ? 6.090 2.964 -10.154 1.00 93.38 73 TYR A CA 1
ATOM 552 C C . TYR A 1 73 ? 7.241 3.625 -10.918 1.00 93.38 73 TYR A C 1
ATOM 554 O O . TYR A 1 73 ? 7.527 3.236 -12.053 1.00 93.38 73 TYR A O 1
ATOM 562 N N . LEU A 1 74 ? 7.939 4.581 -10.301 1.00 91.44 74 LEU A N 1
ATOM 563 C CA . LEU A 1 74 ? 9.055 5.276 -10.935 1.00 91.44 74 LEU A CA 1
ATOM 564 C C . LEU A 1 74 ? 10.225 4.323 -11.214 1.00 91.44 74 LEU A C 1
ATOM 566 O O . LEU A 1 74 ? 10.804 4.357 -12.301 1.00 91.44 74 LEU A O 1
ATOM 570 N N . LEU A 1 75 ? 10.547 3.442 -10.264 1.00 91.88 75 LEU A N 1
ATOM 571 C CA . LEU A 1 75 ? 11.657 2.500 -10.384 1.00 91.88 75 LEU A CA 1
ATOM 572 C C . LEU A 1 75 ? 11.401 1.429 -11.453 1.00 91.88 75 LEU A C 1
ATOM 574 O O . LEU A 1 75 ? 12.294 1.137 -12.245 1.00 91.88 75 LEU A O 1
ATOM 578 N N . VAL A 1 76 ? 10.181 0.883 -11.516 1.00 93.25 76 VAL A N 1
ATOM 579 C CA . VAL A 1 76 ? 9.784 -0.126 -12.518 1.00 93.25 76 VAL A CA 1
ATOM 580 C C . VAL A 1 76 ? 9.798 0.453 -13.933 1.00 93.25 76 VAL A C 1
ATOM 582 O O . VAL A 1 76 ? 10.198 -0.225 -14.876 1.00 93.25 76 VAL A O 1
ATOM 585 N N . ASN A 1 77 ? 9.385 1.710 -14.094 1.00 90.56 77 ASN A N 1
ATOM 586 C CA . ASN A 1 77 ? 9.361 2.369 -15.399 1.00 90.56 77 ASN A CA 1
ATOM 587 C C . ASN A 1 77 ? 10.729 2.929 -15.817 1.00 90.56 77 ASN A C 1
ATOM 589 O O . ASN A 1 77 ? 10.992 3.107 -17.010 1.00 90.56 77 ASN A O 1
ATOM 593 N N . GLY A 1 78 ? 11.594 3.216 -14.846 1.00 86.00 78 GLY A N 1
ATOM 594 C CA . GLY A 1 78 ? 12.868 3.885 -15.052 1.00 86.00 78 GLY A CA 1
ATOM 595 C C . GLY A 1 78 ? 12.717 5.363 -15.458 1.00 86.00 78 GLY A C 1
ATOM 596 O O . GLY A 1 78 ? 11.711 5.779 -16.045 1.00 86.00 78 GLY A O 1
ATOM 597 N N . PRO A 1 79 ? 13.755 6.186 -15.217 1.00 78.88 79 PRO A N 1
ATOM 598 C CA . PRO A 1 79 ? 13.693 7.641 -15.396 1.00 78.88 79 PRO A CA 1
ATOM 599 C C . PRO A 1 79 ? 13.334 8.056 -16.829 1.00 78.88 79 PRO A C 1
ATOM 601 O O . PRO A 1 79 ? 12.549 8.976 -17.042 1.00 78.88 79 PRO A O 1
ATOM 604 N N . LYS A 1 80 ? 13.852 7.341 -17.836 1.00 80.25 80 LYS A N 1
ATOM 605 C CA . LYS A 1 80 ? 13.623 7.662 -19.253 1.00 80.25 80 LYS A CA 1
ATOM 606 C C . LYS A 1 80 ? 12.147 7.577 -19.655 1.00 80.25 80 LYS A C 1
ATOM 608 O O . LYS A 1 80 ? 11.706 8.379 -20.476 1.00 80.25 80 LYS A O 1
ATOM 613 N N . ASN A 1 81 ? 11.395 6.609 -19.127 1.00 79.75 81 ASN A N 1
ATOM 614 C CA . ASN A 1 81 ? 9.991 6.434 -19.501 1.00 79.75 81 ASN A CA 1
ATOM 615 C C . ASN A 1 81 ? 9.110 7.543 -18.908 1.00 79.75 81 ASN A C 1
ATOM 617 O O . ASN A 1 81 ? 8.240 8.069 -19.595 1.00 79.75 81 ASN A O 1
ATOM 621 N N . ILE A 1 82 ? 9.402 7.960 -17.673 1.00 78.94 82 ILE A N 1
ATOM 622 C CA . ILE A 1 82 ? 8.677 9.029 -16.969 1.00 78.94 82 ILE A CA 1
ATOM 623 C C . ILE A 1 82 ? 8.760 10.352 -17.736 1.00 78.94 82 ILE A C 1
ATOM 625 O O . ILE A 1 82 ? 7.743 11.007 -17.958 1.00 78.94 82 ILE A O 1
ATOM 629 N N . PHE A 1 83 ? 9.950 10.724 -18.219 1.00 74.12 83 PHE A N 1
ATOM 630 C CA . PHE A 1 83 ? 10.096 11.943 -19.018 1.00 74.12 83 PHE A CA 1
ATOM 631 C C . PHE A 1 83 ? 9.331 11.873 -20.347 1.00 74.12 83 PHE A C 1
ATOM 633 O O . PHE A 1 83 ? 8.857 12.897 -20.828 1.00 74.12 83 PHE A O 1
ATOM 640 N N . ARG A 1 84 ? 9.165 10.693 -20.959 1.00 73.88 84 ARG A N 1
ATOM 641 C CA . ARG A 1 84 ? 8.390 10.565 -22.208 1.00 73.88 84 ARG A CA 1
ATOM 642 C C . ARG A 1 84 ? 6.891 10.744 -21.982 1.00 73.88 84 ARG A C 1
ATOM 644 O O . ARG A 1 84 ? 6.241 11.383 -22.801 1.00 73.88 84 ARG A O 1
ATOM 651 N N . THR A 1 85 ? 6.349 10.199 -20.897 1.00 71.56 85 THR A N 1
ATOM 652 C CA . THR A 1 85 ? 4.913 10.285 -20.592 1.00 71.56 85 THR A CA 1
ATOM 653 C C . THR A 1 85 ? 4.512 11.657 -20.057 1.00 71.56 85 THR A C 1
ATOM 655 O O . THR A 1 85 ? 3.479 12.180 -20.462 1.00 71.56 85 THR A O 1
ATOM 658 N N . GLN A 1 86 ? 5.341 12.295 -19.223 1.00 64.44 86 GLN A N 1
ATOM 659 C CA . GLN A 1 86 ? 5.049 13.639 -18.708 1.00 64.44 86 GLN A CA 1
ATOM 660 C C . GLN A 1 86 ? 5.136 14.729 -19.788 1.00 64.44 86 GLN A C 1
ATOM 662 O O . GLN A 1 86 ? 4.328 15.653 -19.781 1.00 64.44 86 GLN A O 1
ATOM 667 N N . ASN A 1 87 ? 6.045 14.604 -20.763 1.00 58.03 87 ASN A N 1
ATOM 668 C CA . ASN A 1 87 ? 6.114 15.551 -21.884 1.00 58.03 87 ASN A CA 1
ATOM 669 C C . ASN A 1 87 ? 4.873 15.499 -22.793 1.00 58.03 87 ASN A C 1
ATOM 671 O O . ASN A 1 87 ? 4.526 16.511 -23.398 1.00 58.03 87 ASN A O 1
ATOM 675 N N . TYR A 1 88 ? 4.172 14.361 -22.865 1.00 52.44 88 TYR A N 1
ATOM 676 C CA . TYR A 1 88 ? 2.921 14.270 -23.623 1.00 52.44 88 TYR A CA 1
ATOM 677 C C . TYR A 1 88 ? 1.805 15.124 -22.997 1.00 52.44 88 TYR A C 1
ATOM 679 O O . TYR A 1 88 ? 1.024 15.732 -23.719 1.00 52.44 88 TYR A O 1
ATOM 687 N N . LEU A 1 89 ? 1.776 15.249 -21.663 1.00 53.12 89 LEU A N 1
ATOM 688 C CA . LEU A 1 89 ? 0.786 16.070 -20.952 1.00 53.12 89 LEU A CA 1
ATOM 689 C C . LEU A 1 89 ? 0.993 17.582 -21.159 1.00 53.12 89 LEU A C 1
ATOM 691 O O . LEU A 1 89 ? 0.031 18.338 -21.087 1.00 53.12 89 LEU A O 1
ATOM 695 N N . VAL A 1 90 ? 2.225 18.030 -21.432 1.00 55.69 90 VAL A N 1
ATOM 696 C CA . VAL A 1 90 ? 2.531 19.450 -21.702 1.00 55.69 90 VAL A CA 1
ATOM 697 C C . VAL A 1 90 ? 2.359 19.796 -23.184 1.00 55.69 90 VAL A C 1
ATOM 699 O O . VAL A 1 90 ? 1.943 20.904 -23.511 1.00 55.69 90 VAL A O 1
ATOM 702 N N . GLY A 1 91 ? 2.637 18.851 -24.089 1.00 54.66 91 GLY A N 1
ATOM 703 C CA . GLY A 1 91 ? 2.531 19.072 -25.535 1.00 54.66 91 GLY A CA 1
ATOM 704 C C . GLY A 1 91 ? 1.104 19.311 -26.042 1.00 54.66 91 GLY A C 1
ATOM 705 O O . GLY A 1 91 ? 0.935 19.996 -27.045 1.00 54.66 91 GLY A O 1
ATOM 706 N N . ASP A 1 92 ? 0.091 18.799 -25.340 1.00 51.41 92 ASP A N 1
ATOM 707 C CA . ASP A 1 92 ? -1.324 18.942 -25.723 1.00 51.41 92 ASP A CA 1
ATOM 708 C C . ASP A 1 92 ? -1.947 20.270 -25.237 1.00 51.41 92 ASP A C 1
ATOM 710 O O . ASP A 1 92 ? -2.898 20.779 -25.819 1.00 51.41 92 ASP A O 1
ATOM 714 N N . GLN A 1 93 ? -1.363 20.906 -24.212 1.00 51.81 93 GLN A N 1
ATOM 715 C CA . GLN A 1 93 ? -1.830 22.197 -23.675 1.00 51.81 93 GLN A CA 1
ATOM 716 C C . GLN A 1 93 ? -1.323 23.418 -24.466 1.00 51.81 93 GLN A C 1
ATOM 718 O O . GLN A 1 93 ? -1.748 24.536 -24.192 1.00 51.81 93 GLN A O 1
ATOM 723 N N . ALA A 1 94 ? -0.420 23.229 -25.434 1.00 53.91 94 ALA A N 1
ATOM 724 C CA . ALA A 1 94 ? 0.131 24.304 -26.267 1.00 53.91 94 ALA A CA 1
ATOM 725 C C . ALA A 1 94 ? -0.508 24.392 -27.670 1.00 53.91 94 ALA A C 1
ATOM 727 O O . ALA A 1 94 ? -0.062 25.191 -28.492 1.00 53.91 94 ALA A O 1
ATOM 728 N N . ALA A 1 95 ? -1.523 23.567 -27.956 1.00 54.56 95 ALA A N 1
ATOM 729 C CA . ALA A 1 95 ? -2.182 23.472 -29.264 1.00 54.56 95 ALA A CA 1
ATOM 730 C C . ALA A 1 95 ? -3.645 23.974 -29.279 1.00 54.56 95 ALA A C 1
ATOM 732 O O . ALA A 1 95 ? -4.387 23.642 -30.203 1.00 54.56 95 ALA A O 1
ATOM 733 N N . THR A 1 96 ? -4.062 24.774 -28.287 1.00 44.47 96 THR A N 1
ATOM 734 C CA . THR A 1 96 ? -5.378 25.458 -28.255 1.00 44.47 96 THR A CA 1
ATOM 735 C C . THR A 1 96 ? -5.192 26.962 -28.144 1.00 44.47 96 THR A C 1
ATOM 737 O O . THR A 1 96 ? -6.027 27.691 -28.722 1.00 44.47 96 THR A O 1
#

Sequence (96 aa):
MSSTSSPAGHESTSIASLSSRVSQLSVSIVSYLDTNGYDQPDFSRSRCSTMVPETREYEALRNQMNNAILDLYLLVNGPKNIFRTQNYLVGDQAAT

Organism: NCBI:txid45151

Secondary structure (DSSP, 8-state):
----PPP-------HHHHHHHHHHHHHHHHHHHHHTTPPPP-S-GGGTT-PPP--HHHHHHHHHHHHHHHHHHHHHHHHHHHHHHHHHHHHSTT--

Radius of gyration: 19.31 Å; chains: 1; bounding box: 66×31×43 Å